Protein AF-A0A966KCS1-F1 (afdb_monomer_lite)

Sequence (49 aa):
MSEKIAFLAADTDSAQAALHELTEIYGQCDFKEADYIVALGGDGFMLQT

Foldseek 3Di:
DQAAEAEDFDPDPQRVVVVVVCCVVRNHDDPVPHPYYHYRDDPVVVPPD

pLDDT: mean 86.48, std 15.03, range [45.41, 97.12]

Structure (mmCIF, N/CA/C/O backbone):
data_AF-A0A966KCS1-F1
#
_entry.id   AF-A0A966KCS1-F1
#
loop_
_atom_site.group_PDB
_atom_site.id
_atom_site.type_symbol
_atom_site.label_atom_id
_atom_site.label_alt_id
_atom_site.label_comp_id
_atom_site.label_asym_id
_atom_site.label_entity_id
_atom_site.label_seq_id
_atom_site.pdbx_PDB_ins_code
_atom_site.Cartn_x
_atom_site.Cartn_y
_atom_site.Cartn_z
_atom_site.occupancy
_atom_site.B_iso_or_equiv
_atom_site.auth_seq_id
_atom_site.auth_comp_id
_atom_site.auth_asym_id
_atom_site.auth_atom_id
_atom_site.pdbx_PDB_model_num
ATOM 1 N N . MET A 1 1 ? -13.276 8.441 17.695 1.00 55.03 1 MET A N 1
ATOM 2 C CA . MET A 1 1 ? -13.470 7.288 16.794 1.00 55.03 1 MET A CA 1
ATOM 3 C C . MET A 1 1 ? -12.172 7.152 16.023 1.00 55.03 1 MET A C 1
ATOM 5 O O . MET A 1 1 ? -11.737 8.161 15.489 1.00 55.03 1 MET A O 1
ATOM 9 N N . SER A 1 2 ? -11.496 6.005 16.088 1.00 75.44 2 SER A N 1
ATOM 10 C CA . SER A 1 2 ? -10.321 5.743 15.245 1.00 75.44 2 SER A CA 1
ATOM 11 C C . SER A 1 2 ? -10.842 5.237 13.910 1.00 75.44 2 SER A C 1
ATOM 13 O O . SER A 1 2 ? -11.511 4.209 13.907 1.00 75.44 2 SER A O 1
ATOM 15 N N . GLU A 1 3 ? -10.587 5.959 12.826 1.00 86.81 3 GLU A N 1
ATOM 16 C CA . GLU A 1 3 ? -10.946 5.517 11.475 1.00 86.81 3 GLU A CA 1
ATOM 17 C C . GLU A 1 3 ? -10.046 4.336 11.080 1.00 86.81 3 GLU A C 1
ATOM 19 O O . GLU A 1 3 ? -8.827 4.409 11.242 1.00 86.81 3 GLU A O 1
ATOM 24 N N . LYS A 1 4 ? -10.642 3.227 10.626 1.00 94.38 4 LYS A N 1
ATOM 25 C CA . LYS A 1 4 ? -9.921 2.033 10.167 1.00 94.38 4 LYS A CA 1
ATOM 26 C C . LYS A 1 4 ? -9.695 2.106 8.660 1.00 94.38 4 LYS A C 1
ATOM 28 O O . LYS A 1 4 ? -10.650 2.243 7.895 1.00 94.38 4 LYS A O 1
ATOM 33 N N . ILE A 1 5 ? -8.441 1.977 8.234 1.00 95.94 5 ILE A N 1
ATOM 34 C CA . ILE A 1 5 ? -8.054 2.069 6.823 1.00 95.94 5 ILE A CA 1
ATOM 35 C C . ILE A 1 5 ? -7.507 0.724 6.349 1.00 95.94 5 ILE A C 1
ATOM 37 O O . ILE A 1 5 ? -6.693 0.104 7.037 1.00 95.94 5 ILE A O 1
ATOM 41 N N . ALA A 1 6 ? -7.969 0.283 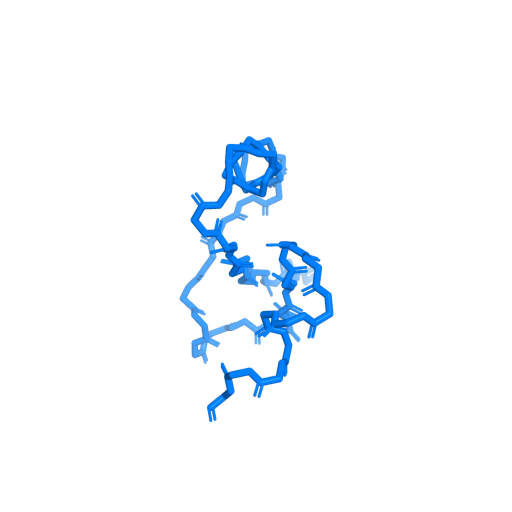5.180 1.00 96.75 6 ALA A N 1
ATOM 42 C CA . ALA A 1 6 ? -7.382 -0.824 4.438 1.00 96.75 6 ALA A CA 1
ATOM 43 C C . ALA A 1 6 ? -6.686 -0.301 3.176 1.00 96.75 6 ALA A C 1
ATOM 45 O O . ALA A 1 6 ? -7.319 0.273 2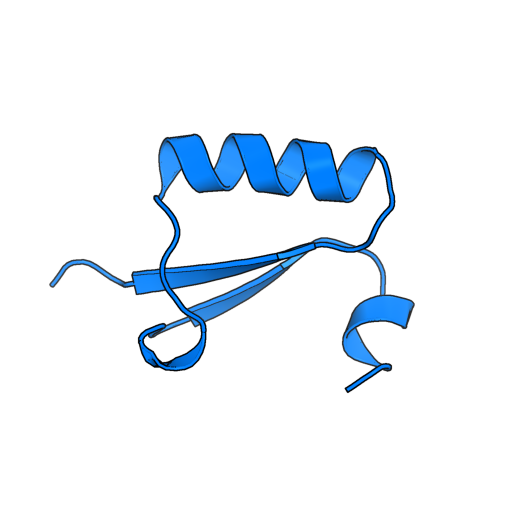.288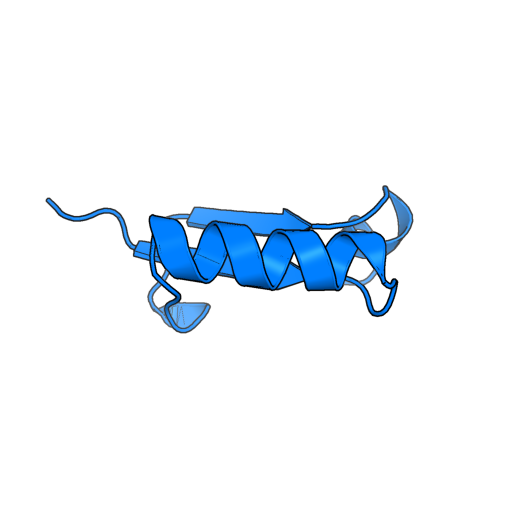 1.00 96.75 6 ALA A O 1
ATOM 46 N N . PHE A 1 7 ? -5.381 -0.524 3.079 1.00 95.25 7 PHE A N 1
ATOM 47 C CA . PHE A 1 7 ? -4.585 -0.200 1.901 1.00 95.25 7 PHE A CA 1
ATOM 48 C C . PHE A 1 7 ? -4.465 -1.416 0.979 1.00 95.25 7 PHE A C 1
ATOM 50 O O . PHE A 1 7 ? -4.088 -2.502 1.421 1.00 95.25 7 PHE A O 1
ATOM 57 N N . LEU A 1 8 ? -4.749 -1.220 -0.307 1.00 93.44 8 LEU A N 1
ATOM 58 C CA . LEU A 1 8 ? -4.536 -2.189 -1.381 1.00 93.44 8 LEU A CA 1
ATOM 59 C C . LEU A 1 8 ? -3.506 -1.605 -2.337 1.00 93.44 8 LEU A C 1
ATOM 61 O O . LEU A 1 8 ? -3.714 -0.507 -2.837 1.00 93.44 8 LEU A O 1
ATOM 65 N N . ALA A 1 9 ? -2.422 -2.318 -2.615 1.00 93.75 9 ALA A N 1
ATOM 66 C CA . ALA A 1 9 ? -1.367 -1.819 -3.488 1.00 93.75 9 ALA A CA 1
ATOM 67 C C . ALA A 1 9 ? -1.143 -2.736 -4.685 1.00 93.75 9 ALA A C 1
ATOM 69 O O . ALA A 1 9 ? -1.185 -3.958 -4.552 1.00 93.75 9 ALA A O 1
ATOM 70 N N . ALA A 1 10 ? -0.869 -2.138 -5.842 1.00 92.25 10 ALA A N 1
ATOM 71 C CA . ALA A 1 10 ? -0.379 -2.865 -7.004 1.00 92.25 10 ALA A CA 1
ATOM 72 C C . ALA A 1 10 ? 1.036 -3.430 -6.752 1.00 92.25 10 ALA A C 1
ATOM 74 O O . ALA A 1 10 ? 1.795 -2.890 -5.947 1.00 92.25 10 ALA A O 1
ATOM 75 N N . ASP A 1 11 ? 1.441 -4.457 -7.501 1.00 91.12 11 ASP A N 1
ATOM 76 C CA . ASP A 1 11 ? 2.769 -5.103 -7.391 1.00 91.12 11 A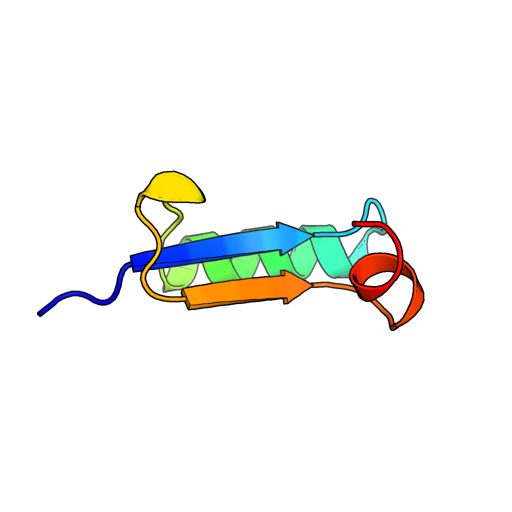SP A CA 1
ATOM 77 C C . ASP A 1 11 ? 3.942 -4.255 -7.935 1.00 91.12 11 ASP A C 1
ATOM 79 O O . ASP A 1 11 ? 5.047 -4.745 -8.150 1.00 91.12 11 ASP A O 1
ATOM 83 N N . THR A 1 12 ? 3.730 -2.964 -8.181 1.00 91.81 12 THR A N 1
ATOM 84 C CA . THR A 1 12 ? 4.796 -2.040 -8.587 1.00 91.81 12 THR A CA 1
ATOM 85 C C . THR A 1 12 ? 5.566 -1.530 -7.372 1.00 91.81 12 THR A C 1
ATOM 87 O O . THR A 1 12 ? 4.942 -1.161 -6.376 1.00 91.81 12 THR A O 1
ATOM 90 N N . ASP A 1 13 ? 6.887 -1.384 -7.491 1.00 92.94 13 ASP A N 1
ATOM 91 C CA . ASP A 1 13 ? 7.766 -0.911 -6.408 1.00 92.94 13 ASP A CA 1
ATOM 92 C C . ASP A 1 13 ? 7.277 0.386 -5.740 1.00 92.94 13 ASP A C 1
ATOM 94 O O . ASP A 1 13 ? 7.323 0.518 -4.518 1.00 92.94 13 ASP A O 1
ATOM 98 N N . SER A 1 14 ? 6.754 1.337 -6.520 1.00 92.38 14 SER A N 1
ATOM 99 C CA . SER A 1 14 ? 6.234 2.606 -5.997 1.00 92.38 14 SER A CA 1
ATOM 100 C C . SER A 1 14 ? 4.976 2.434 -5.138 1.00 92.38 14 SER A C 1
ATOM 102 O O . SER A 1 14 ? 4.846 3.087 -4.105 1.00 92.38 14 SER A O 1
ATOM 104 N N . ALA A 1 15 ? 4.060 1.552 -5.539 1.00 94.56 15 ALA A N 1
ATOM 105 C CA . ALA A 1 15 ? 2.838 1.267 -4.791 1.00 94.56 15 ALA A CA 1
ATOM 106 C C . ALA A 1 15 ? 3.132 0.502 -3.495 1.00 94.56 15 ALA A C 1
ATOM 108 O O . ALA A 1 15 ? 2.555 0.815 -2.455 1.00 94.56 15 ALA A O 1
ATOM 109 N N . GLN A 1 16 ? 4.066 -0.450 -3.539 1.00 95.88 16 GLN A N 1
ATOM 110 C CA . GLN A 1 16 ? 4.505 -1.189 -2.353 1.00 95.88 16 GLN A CA 1
ATOM 111 C C . GLN A 1 16 ? 5.257 -0.288 -1.363 1.00 95.88 16 GLN A C 1
ATOM 113 O O . GLN A 1 16 ? 5.039 -0.384 -0.157 1.00 95.88 16 GLN A O 1
ATOM 118 N N . ALA A 1 17 ? 6.082 0.643 -1.853 1.00 95.81 17 ALA A N 1
ATOM 119 C CA . ALA A 1 17 ? 6.728 1.642 -1.003 1.00 95.81 17 ALA A CA 1
ATOM 120 C C . ALA A 1 17 ? 5.699 2.545 -0.301 1.00 95.81 17 ALA A C 1
ATOM 122 O O . ALA A 1 17 ? 5.776 2.739 0.912 1.00 95.81 17 ALA A O 1
ATOM 123 N N . ALA A 1 18 ? 4.693 3.029 -1.039 1.00 95.19 18 ALA A N 1
ATOM 124 C CA . ALA A 1 18 ? 3.606 3.818 -0.465 1.00 95.19 18 ALA A CA 1
ATOM 125 C C . ALA A 1 18 ? 2.779 3.015 0.555 1.00 95.19 18 ALA A C 1
ATOM 127 O O . ALA A 1 18 ? 2.404 3.551 1.594 1.00 95.19 18 ALA A O 1
ATOM 128 N N . LEU A 1 19 ? 2.520 1.727 0.293 1.00 96.31 19 LEU A N 1
ATOM 129 C CA . LEU A 1 19 ? 1.824 0.842 1.230 1.00 96.31 19 LEU A CA 1
ATOM 130 C C . LEU A 1 19 ? 2.561 0.754 2.564 1.00 96.31 19 LEU A C 1
ATOM 132 O O . LEU A 1 19 ? 1.925 0.869 3.611 1.00 96.31 19 LEU A O 1
ATOM 136 N N . HIS A 1 20 ? 3.880 0.556 2.522 1.00 96.81 20 HIS A N 1
ATOM 137 C CA . HIS A 1 20 ? 4.711 0.478 3.719 1.00 96.81 20 HIS A CA 1
ATOM 138 C C . HIS A 1 20 ? 4.637 1.776 4.528 1.00 96.81 20 HIS A C 1
ATOM 140 O O . HIS A 1 20 ? 4.265 1.744 5.698 1.00 96.81 20 HIS A O 1
ATOM 146 N N . GLU A 1 21 ? 4.913 2.917 3.891 1.00 97.12 21 GLU A N 1
ATOM 147 C CA . GLU A 1 21 ? 4.913 4.228 4.548 1.00 97.12 21 GLU A CA 1
ATOM 148 C C . GLU A 1 21 ? 3.547 4.560 5.169 1.00 97.12 21 GLU A C 1
ATOM 150 O O . GLU A 1 21 ? 3.453 4.944 6.335 1.00 97.12 21 GLU A O 1
ATOM 155 N N . LEU A 1 22 ? 2.462 4.361 4.419 1.00 95.06 22 LEU A N 1
ATOM 156 C CA . LEU A 1 22 ? 1.118 4.687 4.893 1.00 95.06 22 LEU A CA 1
ATOM 157 C C . LEU A 1 22 ? 0.643 3.727 5.987 1.00 95.06 22 LEU A C 1
ATOM 159 O O . LEU A 1 22 ? -0.006 4.166 6.936 1.00 95.06 22 LEU A O 1
ATOM 163 N N . THR A 1 23 ? 1.010 2.447 5.908 1.00 95.81 23 THR A N 1
ATOM 164 C CA . THR A 1 23 ? 0.710 1.476 6.969 1.00 95.81 23 THR A CA 1
ATOM 165 C C . THR A 1 23 ? 1.456 1.809 8.262 1.00 95.81 23 THR A C 1
ATOM 167 O O . THR A 1 23 ? 0.889 1.653 9.341 1.00 95.81 23 THR A O 1
ATOM 170 N N . GLU A 1 24 ? 2.698 2.296 8.193 1.00 96.31 24 GLU A N 1
ATOM 171 C CA . GLU A 1 24 ? 3.443 2.722 9.387 1.00 96.31 24 GLU A CA 1
ATOM 172 C C . GLU A 1 24 ? 2.811 3.942 10.071 1.00 96.31 24 GLU A C 1
ATOM 174 O O . GLU A 1 24 ? 2.801 4.026 11.300 1.00 96.31 24 GLU A O 1
ATOM 179 N N . ILE A 1 25 ? 2.267 4.880 9.291 1.00 95.06 25 ILE A N 1
ATOM 180 C CA . ILE A 1 25 ? 1.693 6.130 9.810 1.00 95.06 25 ILE A CA 1
ATOM 181 C C . ILE A 1 25 ? 0.263 5.925 10.325 1.00 95.06 25 ILE A C 1
ATOM 183 O O . ILE A 1 25 ? -0.095 6.450 11.381 1.00 95.06 25 ILE A O 1
ATOM 187 N N . TYR A 1 26 ? -0.563 5.187 9.580 1.00 94.44 26 TYR A N 1
ATOM 188 C CA . TYR A 1 26 ? -2.009 5.093 9.812 1.00 94.44 26 TYR A CA 1
ATOM 189 C C . TYR A 1 26 ? -2.469 3.72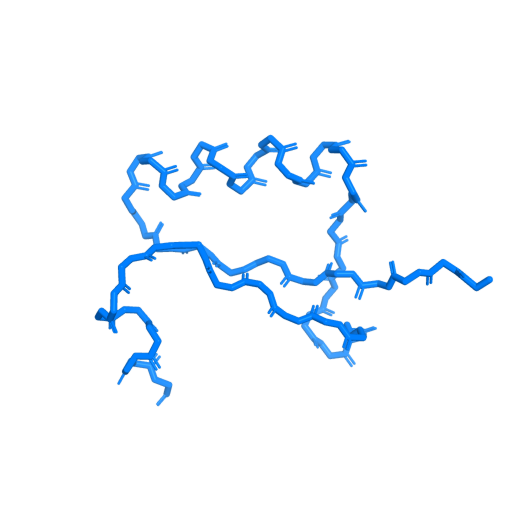7 10.335 1.00 94.44 26 TYR A C 1
ATOM 191 O O . TYR A 1 26 ? -3.614 3.587 10.768 1.00 94.44 26 TYR A O 1
ATOM 199 N N . GLY A 1 27 ? -1.587 2.728 10.335 1.00 94.69 27 GLY A N 1
ATOM 200 C CA . GLY A 1 27 ? -1.943 1.336 10.580 1.00 94.69 27 GLY A CA 1
ATOM 201 C C . GLY A 1 27 ? -2.567 0.672 9.353 1.00 94.69 27 GLY A C 1
ATOM 202 O O . GLY A 1 27 ? -2.760 1.286 8.310 1.00 94.69 27 GLY A O 1
ATOM 203 N N . GLN A 1 28 ? -2.888 -0.611 9.486 1.00 95.81 28 GLN A N 1
ATOM 204 C CA . GLN A 1 28 ? -3.549 -1.405 8.452 1.00 95.81 28 GLN A CA 1
ATOM 205 C C . GLN A 1 28 ? -4.570 -2.318 9.121 1.00 95.81 28 GLN A C 1
ATOM 207 O O . GLN A 1 28 ? -4.270 -2.949 10.139 1.00 95.81 28 GLN A O 1
ATOM 212 N N . CYS A 1 29 ? -5.767 -2.398 8.548 1.00 95.50 29 CYS A N 1
ATOM 213 C CA . CYS A 1 29 ? -6.801 -3.335 8.977 1.00 95.50 29 CYS A CA 1
ATOM 214 C C . CYS A 1 29 ? -7.218 -4.273 7.840 1.00 95.50 29 CYS A C 1
ATOM 216 O O . CYS A 1 29 ? -6.852 -4.078 6.680 1.00 95.50 29 CYS A O 1
ATOM 218 N N . ASP A 1 30 ? -7.982 -5.312 8.181 1.00 93.00 30 ASP A N 1
ATOM 219 C CA . ASP A 1 30 ? -8.610 -6.164 7.177 1.00 93.00 30 ASP A CA 1
ATOM 220 C C . ASP A 1 30 ? -9.655 -5.366 6.384 1.00 93.00 30 ASP A C 1
ATOM 222 O O . ASP A 1 30 ? -10.416 -4.575 6.944 1.00 93.00 30 ASP A O 1
ATOM 226 N N . PHE A 1 31 ? -9.733 -5.626 5.080 1.00 87.94 31 PHE A N 1
ATOM 227 C CA . PHE A 1 31 ? -10.691 -5.007 4.164 1.00 87.94 31 PHE A CA 1
ATOM 228 C C . PHE A 1 31 ? -12.142 -5.055 4.672 1.00 87.94 31 PHE A C 1
ATOM 230 O O . PHE A 1 31 ? -12.910 -4.125 4.446 1.00 87.94 31 PHE A O 1
ATOM 237 N N . LYS A 1 32 ? -12.534 -6.125 5.374 1.00 90.94 32 LYS A N 1
ATOM 238 C CA . LYS A 1 32 ? -13.902 -6.301 5.889 1.00 90.94 32 LYS A CA 1
ATOM 239 C C . LYS A 1 32 ? -14.232 -5.408 7.082 1.00 90.94 32 LYS A C 1
ATOM 241 O O . LYS A 1 32 ? -15.405 -5.264 7.416 1.00 90.94 32 LYS A O 1
ATOM 246 N N . GLU A 1 33 ? -13.219 -4.864 7.743 1.00 92.06 33 GLU A N 1
ATOM 247 C CA . GLU A 1 33 ? -13.360 -4.007 8.921 1.00 92.06 33 GLU A CA 1
ATOM 248 C C . GLU A 1 33 ? -13.082 -2.534 8.622 1.00 92.06 33 GLU A C 1
ATOM 250 O O . GLU A 1 33 ? -13.159 -1.708 9.533 1.00 92.06 33 GLU A O 1
ATOM 255 N N . ALA A 1 34 ? -12.718 -2.219 7.381 1.00 95.12 34 ALA A N 1
ATOM 256 C CA . ALA A 1 34 ? -12.271 -0.900 6.990 1.00 95.12 34 ALA A CA 1
ATOM 257 C C . ALA A 1 34 ? -13.445 0.070 6.832 1.00 95.12 34 ALA A C 1
ATOM 259 O O . ALA A 1 34 ? -14.424 -0.224 6.144 1.00 95.12 34 ALA A O 1
ATOM 260 N N . ASP A 1 35 ? -13.305 1.257 7.419 1.00 95.31 35 ASP A N 1
ATOM 261 C CA . ASP A 1 35 ? -14.183 2.396 7.140 1.00 95.31 35 ASP A CA 1
ATOM 262 C C . ASP A 1 35 ? -13.836 3.011 5.773 1.00 95.31 35 ASP A C 1
ATOM 264 O O . ASP A 1 35 ? -14.706 3.519 5.064 1.00 95.31 35 ASP A O 1
ATOM 268 N N . TYR A 1 36 ? -12.557 2.925 5.386 1.00 93.31 36 TYR A N 1
ATOM 269 C CA . TYR A 1 36 ? -12.026 3.451 4.133 1.00 93.31 36 TYR A CA 1
ATOM 270 C C . TYR A 1 36 ? -11.073 2.460 3.468 1.00 93.31 36 TYR A C 1
ATOM 272 O O . TYR A 1 36 ? -10.234 1.842 4.124 1.00 93.31 36 TYR A O 1
ATOM 280 N N . ILE A 1 37 ? -11.155 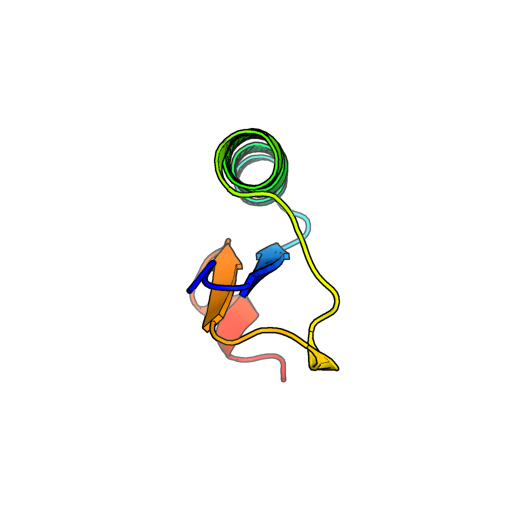2.374 2.141 1.00 92.69 37 ILE A N 1
ATOM 281 C CA . ILE A 1 37 ? -10.234 1.588 1.321 1.00 92.69 37 ILE A CA 1
ATOM 282 C C . ILE A 1 37 ? -9.436 2.538 0.438 1.00 92.69 37 ILE A C 1
ATOM 284 O O . ILE A 1 37 ? -10.007 3.360 -0.280 1.00 92.69 37 ILE A O 1
ATOM 288 N N . VAL A 1 38 ? -8.116 2.399 0.475 1.00 92.56 38 VAL A N 1
ATOM 289 C CA . VAL A 1 38 ? -7.189 3.210 -0.312 1.00 92.56 38 VAL A CA 1
ATOM 290 C C . VAL A 1 38 ? -6.449 2.300 -1.282 1.00 92.56 38 VAL A C 1
ATOM 292 O O . VAL A 1 38 ? -5.676 1.437 -0.873 1.00 92.56 38 VAL A O 1
ATOM 295 N N . ALA A 1 39 ? -6.685 2.501 -2.577 1.00 92.44 39 ALA A N 1
ATOM 296 C CA . ALA A 1 39 ? -5.948 1.826 -3.636 1.00 92.44 39 ALA A CA 1
ATOM 297 C C . ALA A 1 39 ? -4.688 2.632 -3.993 1.00 92.44 39 ALA A C 1
ATOM 299 O O . ALA A 1 39 ? -4.771 3.811 -4.332 1.00 92.44 39 ALA A O 1
ATOM 300 N N . LEU A 1 40 ? -3.526 1.990 -3.925 1.00 91.69 40 LEU A N 1
ATOM 301 C CA . LEU A 1 40 ? -2.213 2.547 -4.221 1.00 91.69 40 LEU A CA 1
ATOM 302 C C . LEU A 1 40 ? -1.711 1.939 -5.533 1.00 91.69 40 LEU A C 1
ATOM 304 O O . LEU A 1 40 ? -1.403 0.751 -5.619 1.00 91.69 40 LEU A O 1
ATOM 308 N N . GLY A 1 41 ? -1.659 2.753 -6.581 1.00 85.88 41 GLY A N 1
ATOM 309 C CA . GLY A 1 41 ? -1.330 2.315 -7.935 1.00 85.88 41 GLY A CA 1
ATOM 310 C C . GLY A 1 41 ? -2.016 3.190 -8.981 1.00 85.88 41 GLY A C 1
ATOM 311 O O . GLY A 1 41 ? -2.687 4.162 -8.643 1.00 85.88 41 GLY A O 1
ATOM 312 N N . GLY A 1 42 ? -1.824 2.862 -10.259 1.00 73.06 42 GLY A N 1
ATOM 313 C CA . GLY A 1 42 ? -2.477 3.565 -11.367 1.00 73.06 42 GLY A CA 1
ATOM 314 C C . GLY A 1 42 ? -3.874 3.029 -11.694 1.00 73.06 42 GLY A C 1
ATOM 315 O O . GLY A 1 42 ? -4.316 2.009 -11.164 1.00 73.06 42 GLY A O 1
ATOM 316 N N . ASP A 1 43 ? -4.529 3.686 -12.648 1.00 65.06 43 ASP A N 1
ATOM 317 C CA . ASP A 1 43 ? -5.915 3.463 -13.092 1.00 65.06 43 ASP A CA 1
ATOM 318 C C . ASP A 1 43 ? -6.238 1.995 -13.450 1.00 65.06 43 ASP A C 1
ATOM 320 O O . ASP A 1 43 ? -7.374 1.546 -13.303 1.00 65.06 43 ASP A O 1
ATOM 324 N N . GLY A 1 44 ? -5.234 1.216 -13.871 1.00 55.25 44 GLY A N 1
ATOM 325 C CA . GLY A 1 44 ? -5.375 -0.212 -14.177 1.00 55.25 44 GLY A CA 1
ATOM 326 C C . GLY A 1 44 ? -5.669 -1.106 -12.964 1.00 55.25 44 GLY A C 1
ATOM 327 O O . GLY A 1 44 ? -6.270 -2.161 -13.135 1.00 55.25 44 GLY A O 1
ATOM 328 N N . PHE A 1 45 ? -5.309 -0.687 -11.745 1.00 53.09 45 PHE A N 1
ATOM 329 C CA . PHE A 1 45 ? -5.561 -1.460 -10.520 1.00 53.09 45 PHE A CA 1
ATOM 330 C C . PHE A 1 45 ? -6.976 -1.238 -9.966 1.00 53.09 45 PHE A C 1
ATOM 332 O O . PHE A 1 45 ? -7.568 -2.157 -9.414 1.00 53.09 45 PHE A O 1
ATOM 339 N N . MET A 1 46 ? -7.576 -0.060 -10.187 1.00 53.84 46 MET A N 1
ATOM 340 C CA . MET A 1 46 ? -8.990 0.174 -9.849 1.00 53.84 46 MET A CA 1
ATOM 341 C C . MET A 1 46 ? -9.972 -0.526 -10.805 1.00 53.84 46 MET A C 1
ATOM 343 O O . MET A 1 46 ? -11.148 -0.651 -10.475 1.00 53.84 46 MET A O 1
ATOM 347 N N . LEU A 1 47 ? -9.510 -0.978 -11.977 1.00 56.44 47 LEU A N 1
ATOM 348 C CA . LEU A 1 47 ? -10.340 -1.615 -13.009 1.00 56.44 47 LEU A CA 1
ATOM 349 C C . LEU A 1 47 ? -10.248 -3.150 -13.032 1.00 56.44 47 LEU A C 1
ATOM 351 O O . LEU A 1 47 ? -10.968 -3.784 -13.803 1.00 56.44 47 LEU A O 1
ATOM 355 N N . GLN A 1 48 ? -9.406 -3.758 -12.192 1.00 50.72 48 GLN A N 1
ATOM 356 C CA . GLN A 1 48 ? -9.446 -5.195 -11.919 1.00 50.72 48 GLN A CA 1
ATOM 357 C C . GLN A 1 48 ? -10.065 -5.425 -10.540 1.00 50.72 48 GLN A C 1
ATOM 359 O O . GLN A 1 48 ? -9.359 -5.578 -9.548 1.00 50.72 48 GLN A O 1
ATOM 364 N N . THR A 1 49 ? -11.395 -5.421 -10.495 1.00 45.41 49 THR A N 1
ATOM 365 C CA . THR A 1 49 ? -12.190 -5.889 -9.349 1.00 45.41 49 THR A CA 1
ATOM 366 C C . THR A 1 49 ? -12.745 -7.272 -9.632 1.00 45.41 49 THR A C 1
ATOM 368 O O . THR A 1 49 ? -13.415 -7.400 -10.685 1.00 45.41 49 THR A O 1
#

Radius of gyration: 10.89 Å; chains: 1; bounding box: 22×14×31 Å

Secondary structure (DSSP, 8-state):
-PPPEEEEE-SSHHHHHHHHHHHHHH----GGG-SEEEEES-HHHHT--